Protein AF-A0A538L2W2-F1 (afdb_monomer_lite)

pLDDT: mean 90.79, std 13.92, range [37.03, 98.81]

Foldseek 3Di:
DDPPPPDPLQLPEDPLLVQLVVQAQDQVLADPVLVVLVVVLVVLLVVCVVVVVVVLQVQLVVQLVVVVVVLVVQQVCQVPHSYHGQKAFHDRANHHHGRQDGSNNSSVSSNVSSVLVVPDDPPQQDDDVNHRRVVVSVVVVVVVVVVVLVVCVVVPRMDGDDPVPDDDD

Structure (mmCIF, N/CA/C/O backbone):
data_AF-A0A538L2W2-F1
#
_entry.id   AF-A0A538L2W2-F1
#
loop_
_atom_site.group_PDB
_atom_site.id
_atom_site.type_symbol
_atom_site.label_atom_id
_atom_site.label_alt_id
_atom_site.label_comp_id
_atom_site.label_asym_id
_atom_site.label_entity_id
_atom_site.label_seq_id
_atom_site.pdbx_PDB_ins_code
_atom_site.Cartn_x
_atom_site.Cartn_y
_atom_site.Cartn_z
_atom_site.occupancy
_atom_site.B_iso_or_equiv
_atom_site.auth_seq_id
_atom_site.auth_comp_id
_atom_site.auth_asym_id
_atom_site.auth_atom_id
_atom_site.pdbx_PDB_model_num
ATOM 1 N N . MET A 1 1 ? 38.000 -31.233 -31.366 1.00 38.31 1 MET A N 1
ATOM 2 C CA . MET A 1 1 ? 37.860 -30.589 -30.044 1.00 38.31 1 MET A CA 1
ATOM 3 C C . MET A 1 1 ? 36.699 -29.610 -30.147 1.00 38.31 1 MET A C 1
ATOM 5 O O . MET A 1 1 ? 36.887 -28.488 -30.589 1.00 38.31 1 MET A O 1
ATOM 9 N N . VAL A 1 2 ? 35.476 -30.091 -29.905 1.00 37.03 2 VAL A N 1
ATOM 10 C CA . VAL A 1 2 ? 34.263 -29.262 -29.950 1.00 37.03 2 VAL A CA 1
ATOM 11 C C . VAL A 1 2 ? 34.1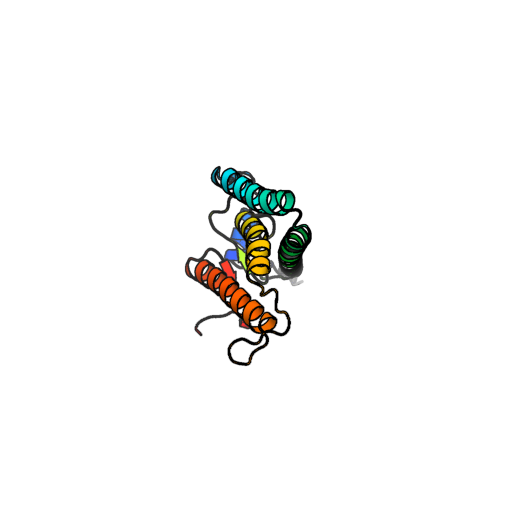37 -28.612 -28.582 1.00 37.03 2 VAL A C 1
ATOM 13 O O . VAL A 1 2 ? 33.919 -29.301 -27.589 1.00 37.03 2 VAL A O 1
ATOM 16 N N . VAL A 1 3 ? 34.353 -27.301 -28.521 1.00 40.34 3 VAL A N 1
ATOM 17 C CA . VAL A 1 3 ? 34.060 -26.517 -27.324 1.00 40.34 3 VAL A CA 1
ATOM 18 C C . VAL A 1 3 ? 32.540 -26.428 -27.230 1.00 40.34 3 VAL A C 1
ATOM 20 O O . VAL A 1 3 ? 31.904 -25.705 -27.992 1.00 40.34 3 VAL A O 1
ATOM 23 N N . LEU A 1 4 ? 31.959 -27.222 -26.331 1.00 43.56 4 LEU A N 1
ATOM 24 C CA . LEU A 1 4 ? 30.583 -27.058 -25.879 1.00 43.56 4 LEU A CA 1
ATOM 25 C C . LEU A 1 4 ? 30.509 -25.724 -25.132 1.00 43.56 4 LEU A C 1
ATOM 27 O O . LEU A 1 4 ? 30.856 -25.638 -23.956 1.00 43.56 4 LEU A O 1
ATOM 31 N N . GLY A 1 5 ? 30.111 -24.667 -25.836 1.00 39.03 5 GLY A N 1
ATOM 32 C CA . GLY A 1 5 ? 29.703 -23.425 -25.203 1.00 39.03 5 GLY A CA 1
ATOM 33 C C . GLY A 1 5 ? 28.408 -23.683 -24.448 1.00 39.03 5 GLY A C 1
ATOM 34 O O . GLY A 1 5 ? 27.346 -23.766 -25.058 1.00 39.03 5 GLY A O 1
ATOM 35 N N . ALA A 1 6 ? 28.491 -23.836 -23.129 1.00 44.19 6 ALA A N 1
ATOM 36 C CA . ALA A 1 6 ? 27.333 -23.624 -22.280 1.00 44.19 6 ALA A CA 1
ATOM 37 C C . ALA A 1 6 ? 26.919 -22.159 -22.469 1.00 44.19 6 ALA A C 1
ATOM 39 O O . ALA A 1 6 ? 27.599 -21.253 -21.986 1.00 44.19 6 ALA A O 1
ATOM 40 N N . SER A 1 7 ? 25.851 -21.914 -23.233 1.00 43.56 7 SER A N 1
ATOM 41 C CA . SER A 1 7 ? 25.174 -20.622 -23.197 1.00 43.56 7 SER A CA 1
ATOM 42 C C . SER A 1 7 ? 24.818 -20.348 -21.737 1.00 43.56 7 SER A C 1
ATOM 44 O O . SER A 1 7 ? 24.165 -21.199 -21.125 1.00 43.56 7 SER A O 1
ATOM 46 N N . PRO A 1 8 ? 25.235 -19.216 -21.147 1.00 46.56 8 PRO A N 1
ATOM 47 C CA . PRO A 1 8 ? 24.689 -18.836 -19.860 1.00 46.56 8 PRO A CA 1
ATOM 48 C C . PRO A 1 8 ? 23.175 -18.726 -20.052 1.00 46.56 8 PRO A C 1
ATOM 50 O O . PRO A 1 8 ? 22.716 -18.107 -21.015 1.00 46.56 8 PRO A O 1
ATOM 53 N N . LEU A 1 9 ? 22.407 -19.388 -19.187 1.00 47.41 9 LEU A N 1
ATOM 54 C CA . LEU A 1 9 ? 20.979 -19.135 -19.032 1.00 47.41 9 LEU A CA 1
ATOM 55 C C . LEU A 1 9 ? 20.840 -17.645 -18.707 1.00 47.41 9 LEU A C 1
ATOM 57 O O . LEU A 1 9 ? 20.99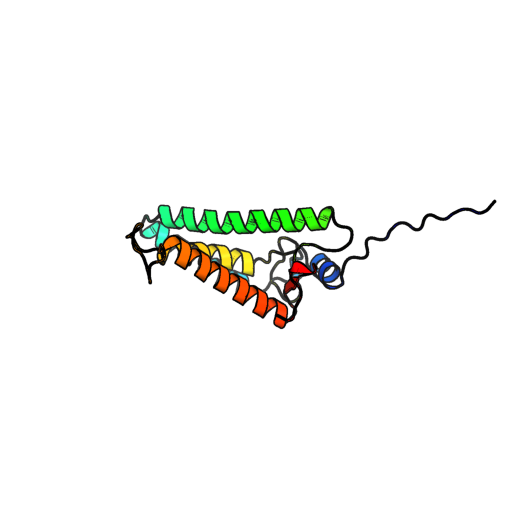8 -17.231 -17.564 1.00 47.41 9 LEU A O 1
ATOM 61 N N . VAL A 1 10 ? 20.643 -16.814 -19.729 1.00 53.47 10 VAL A N 1
ATOM 62 C CA . VAL A 1 10 ? 20.252 -15.424 -19.532 1.00 53.47 10 VAL A CA 1
ATOM 63 C C . VAL A 1 10 ? 18.843 -15.509 -18.969 1.00 53.47 10 VAL A C 1
ATOM 65 O O . VAL A 1 10 ? 17.916 -15.856 -19.707 1.00 53.47 10 VAL A O 1
ATOM 68 N N . ALA A 1 11 ? 18.696 -15.272 -17.663 1.00 56.72 11 ALA A N 1
ATOM 69 C CA . ALA A 1 11 ? 17.399 -15.100 -17.023 1.00 56.72 11 ALA A CA 1
ATOM 70 C C . ALA A 1 11 ? 16.580 -14.142 -17.895 1.00 56.72 11 ALA A C 1
ATOM 72 O O . ALA A 1 11 ? 16.917 -12.968 -18.057 1.00 56.72 11 ALA A O 1
ATOM 73 N N . THR A 1 12 ? 15.572 -14.678 -18.582 1.00 79.81 12 THR A N 1
ATOM 74 C CA . THR A 1 12 ? 14.788 -13.893 -19.532 1.00 79.81 12 THR A CA 1
ATOM 75 C C . THR A 1 12 ? 13.607 -13.352 -18.759 1.00 79.81 12 THR A C 1
ATOM 77 O O . THR A 1 12 ? 12.512 -13.914 -18.783 1.00 79.81 12 THR A O 1
ATOM 80 N N . PHE A 1 13 ? 13.859 -12.273 -18.020 1.00 85.94 13 PHE A N 1
ATOM 81 C CA . PHE A 1 13 ? 12.807 -11.580 -17.299 1.00 85.94 13 PHE A CA 1
ATOM 82 C C . PHE A 1 13 ? 11.681 -11.172 -18.244 1.00 85.94 13 PHE A C 1
ATOM 84 O O . PHE A 1 13 ? 11.926 -10.777 -19.390 1.00 85.94 13 PHE A O 1
ATOM 91 N N . THR A 1 14 ? 10.440 -11.242 -17.760 1.00 90.06 14 THR A N 1
ATOM 92 C CA . THR A 1 14 ? 9.295 -10.750 -18.534 1.00 90.06 14 THR A CA 1
ATOM 93 C C . THR A 1 14 ? 9.456 -9.265 -18.859 1.00 90.06 14 THR A C 1
ATOM 95 O O . THR A 1 14 ? 10.163 -8.537 -18.161 1.00 90.06 14 THR A O 1
ATOM 98 N N . ARG A 1 15 ? 8.768 -8.781 -19.900 1.00 91.56 15 ARG A N 1
ATOM 99 C CA . ARG A 1 15 ? 8.818 -7.354 -20.264 1.00 91.56 15 ARG A CA 1
ATOM 100 C C . ARG A 1 15 ? 8.403 -6.444 -19.106 1.00 91.56 15 ARG A C 1
ATOM 102 O O . ARG A 1 15 ? 9.071 -5.447 -18.873 1.00 91.56 15 ARG A O 1
ATOM 109 N N . ALA A 1 16 ? 7.360 -6.824 -18.368 1.00 93.56 16 ALA A N 1
ATOM 110 C CA . ALA A 1 16 ? 6.898 -6.078 -17.201 1.00 93.56 16 ALA A CA 1
ATOM 111 C C . ALA A 1 16 ? 7.964 -6.034 -16.098 1.00 93.56 16 ALA A C 1
ATOM 113 O O . ALA A 1 16 ? 8.233 -4.973 -15.548 1.00 93.56 16 ALA A O 1
ATOM 114 N N . THR A 1 17 ? 8.633 -7.160 -15.828 1.00 94.75 17 THR A N 1
ATOM 115 C CA . THR A 1 17 ? 9.747 -7.213 -14.870 1.00 94.75 17 THR A CA 1
ATOM 116 C C . THR A 1 17 ? 10.891 -6.284 -15.286 1.00 94.75 17 THR A C 1
ATOM 118 O O . THR A 1 17 ? 11.391 -5.527 -14.463 1.00 94.75 17 THR A O 1
ATOM 121 N N . GLN A 1 18 ? 11.285 -6.306 -16.565 1.00 94.69 18 GLN A N 1
ATOM 122 C CA . GLN A 1 18 ? 12.355 -5.443 -17.083 1.00 94.69 18 GLN A CA 1
ATOM 123 C C . GLN A 1 18 ? 11.989 -3.956 -17.005 1.00 94.69 18 GLN A C 1
ATOM 125 O O . GLN A 1 18 ? 12.849 -3.116 -16.757 1.00 94.69 18 GLN A O 1
ATOM 130 N N . GLU A 1 19 ? 10.726 -3.613 -17.252 1.00 95.19 19 GLU A N 1
ATOM 131 C CA . GLU A 1 19 ? 10.240 -2.241 -17.125 1.00 95.19 19 GLU A CA 1
ATOM 132 C C . GLU A 1 19 ? 10.240 -1.785 -15.663 1.00 95.19 19 GLU A C 1
ATOM 134 O O . GLU A 1 19 ? 10.810 -0.737 -15.362 1.00 95.19 19 GLU A O 1
ATOM 139 N N . ALA A 1 20 ? 9.694 -2.604 -14.759 1.00 96.31 20 ALA A N 1
ATOM 140 C CA . ALA A 1 20 ? 9.692 -2.349 -13.322 1.00 96.31 20 ALA A CA 1
ATOM 141 C C . ALA A 1 20 ? 11.122 -2.162 -12.779 1.00 96.31 20 ALA A C 1
ATOM 143 O O . ALA A 1 20 ? 11.382 -1.236 -12.015 1.00 96.31 20 ALA A O 1
ATOM 144 N N . GLU A 1 21 ? 12.084 -2.972 -13.230 1.00 95.31 21 GLU A N 1
ATOM 145 C CA . GLU A 1 21 ? 13.496 -2.846 -12.847 1.00 95.31 21 GLU A CA 1
ATOM 146 C C . GLU A 1 21 ? 14.108 -1.499 -13.267 1.00 95.31 21 GLU A C 1
ATOM 148 O O . GLU A 1 21 ? 14.851 -0.894 -12.495 1.00 95.31 21 GLU A O 1
ATOM 153 N N . ARG A 1 22 ? 13.765 -0.976 -14.454 1.00 95.50 22 ARG A N 1
ATOM 154 C CA . ARG A 1 22 ? 14.278 0.325 -14.936 1.00 95.50 22 ARG A CA 1
ATOM 155 C C . ARG A 1 22 ? 13.795 1.508 -14.103 1.00 95.50 22 ARG A C 1
ATOM 157 O O . ARG A 1 22 ? 14.489 2.522 -14.026 1.00 95.50 22 ARG A O 1
ATOM 164 N N . ILE A 1 23 ? 12.599 1.401 -13.533 1.00 96.50 23 ILE A N 1
ATOM 165 C CA . ILE A 1 23 ? 11.990 2.453 -12.714 1.00 96.50 23 ILE A CA 1
ATOM 166 C C . ILE A 1 23 ? 12.224 2.252 -11.213 1.00 96.50 23 ILE A C 1
ATOM 168 O O . ILE A 1 23 ? 11.979 3.161 -10.415 1.00 96.50 23 ILE A O 1
ATOM 172 N N . LEU A 1 24 ? 12.728 1.080 -10.817 1.00 97.25 24 LEU A N 1
ATOM 173 C CA . LEU A 1 24 ? 12.948 0.714 -9.428 1.00 97.25 24 LEU A CA 1
ATOM 174 C C . LEU A 1 24 ? 13.877 1.716 -8.745 1.00 97.25 24 LEU A C 1
ATOM 176 O O . LEU A 1 24 ? 15.027 1.912 -9.136 1.00 97.25 24 LEU A O 1
ATOM 180 N N . ARG A 1 25 ? 13.367 2.340 -7.682 1.00 97.12 25 ARG A N 1
ATOM 181 C CA . ARG A 1 25 ? 14.080 3.314 -6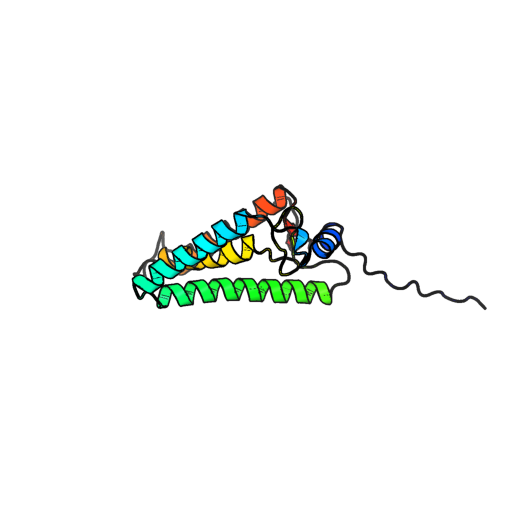.849 1.00 97.12 25 ARG A CA 1
ATOM 182 C C . ARG A 1 25 ? 14.648 4.502 -7.633 1.00 97.12 25 ARG A C 1
ATOM 184 O O . ARG A 1 25 ? 15.594 5.147 -7.178 1.00 97.12 25 ARG A O 1
ATOM 191 N N . ASN A 1 26 ? 14.047 4.833 -8.776 1.00 96.75 26 ASN A N 1
ATOM 192 C CA . ASN A 1 26 ? 14.436 5.971 -9.594 1.00 96.75 26 ASN A CA 1
ATOM 193 C C . ASN A 1 26 ? 13.762 7.265 -9.101 1.00 96.75 26 ASN A C 1
ATOM 195 O O . ASN A 1 26 ? 12.583 7.506 -9.348 1.00 96.75 26 ASN A O 1
ATOM 199 N N . GLY A 1 27 ? 14.529 8.137 -8.440 1.00 95.50 27 GLY A N 1
ATOM 200 C CA . GLY A 1 27 ? 14.032 9.432 -7.953 1.00 95.50 27 GLY A CA 1
ATOM 201 C C . GLY A 1 27 ? 13.649 10.433 -9.054 1.00 95.50 27 GLY A C 1
ATOM 202 O O . GLY A 1 27 ? 12.965 11.411 -8.770 1.00 95.50 27 GLY A O 1
ATOM 203 N N . GLY A 1 28 ? 14.050 10.197 -10.308 1.00 96.81 28 GLY A N 1
ATOM 204 C CA . GLY A 1 28 ? 13.691 11.044 -11.449 1.00 96.81 28 GLY A CA 1
ATOM 205 C C . GLY A 1 28 ? 12.218 10.956 -11.861 1.00 96.81 28 GLY A C 1
ATOM 206 O O . GLY A 1 28 ? 11.773 11.774 -12.658 1.00 96.81 28 GLY A O 1
ATOM 207 N N . MET A 1 29 ? 11.463 9.995 -11.320 1.00 96.06 29 MET A N 1
ATOM 208 C CA . MET A 1 29 ? 10.031 9.828 -11.597 1.00 96.06 29 MET A CA 1
ATOM 209 C C . MET A 1 29 ? 9.119 10.628 -10.666 1.00 96.06 29 MET A C 1
ATOM 211 O O . MET A 1 29 ? 7.900 10.599 -10.817 1.00 96.06 29 MET A O 1
ATOM 215 N N . PHE A 1 30 ? 9.700 11.340 -9.701 1.00 97.38 30 PHE A N 1
ATOM 216 C CA . PHE A 1 30 ? 8.960 12.043 -8.666 1.00 97.38 30 PHE A CA 1
ATOM 217 C C . PHE A 1 30 ? 7.888 12.984 -9.230 1.00 97.38 30 PHE A C 1
ATOM 219 O O . PHE A 1 30 ? 8.166 13.853 -10.061 1.00 97.38 30 PHE A O 1
ATOM 226 N N . GLN A 1 31 ? 6.672 12.866 -8.696 1.00 96.88 31 GLN A N 1
ATOM 227 C CA . GLN A 1 31 ? 5.567 13.770 -8.984 1.00 96.88 31 GLN A CA 1
ATOM 228 C C . GLN A 1 31 ? 5.201 14.573 -7.733 1.00 96.88 31 GLN A C 1
ATOM 230 O O . GLN A 1 31 ? 5.075 14.042 -6.634 1.00 96.88 31 GLN A O 1
ATOM 235 N N . TRP A 1 32 ? 4.959 15.877 -7.887 1.00 97.25 32 TRP A N 1
ATOM 236 C CA . TRP A 1 32 ? 4.633 16.756 -6.754 1.00 97.25 32 TRP A CA 1
ATOM 237 C C . TRP A 1 32 ? 3.346 16.370 -6.006 1.00 97.25 32 TRP A C 1
ATOM 239 O O . TRP A 1 32 ? 3.200 16.689 -4.825 1.00 97.25 32 TRP A O 1
ATOM 249 N N . SER A 1 33 ? 2.436 15.639 -6.655 1.00 96.44 33 SER A N 1
ATOM 250 C CA . SER A 1 33 ? 1.232 15.075 -6.034 1.00 96.44 33 SER A CA 1
ATOM 251 C C . SER A 1 33 ? 1.550 14.145 -4.854 1.00 96.44 33 SER A C 1
ATOM 253 O O . SER A 1 33 ? 0.754 14.090 -3.914 1.00 96.44 33 SER A O 1
ATOM 255 N N . THR A 1 34 ? 2.722 13.490 -4.819 1.00 97.62 34 THR A N 1
ATOM 256 C CA . THR A 1 34 ? 3.154 12.653 -3.683 1.00 97.62 34 THR A CA 1
ATOM 257 C C . THR A 1 34 ? 3.151 13.423 -2.369 1.00 97.62 34 THR A C 1
ATOM 259 O O . THR A 1 34 ? 2.783 12.872 -1.335 1.00 97.62 34 THR A O 1
ATOM 262 N N . VAL A 1 35 ? 3.527 14.705 -2.390 1.00 98.19 35 VAL A N 1
ATOM 263 C CA . VAL A 1 35 ? 3.566 15.542 -1.182 1.00 98.19 35 VAL A CA 1
ATOM 264 C C . VAL A 1 35 ? 2.158 15.749 -0.626 1.00 98.19 35 VAL A C 1
ATOM 266 O O . VAL A 1 35 ? 1.957 15.670 0.585 1.00 98.19 35 VAL A O 1
ATOM 269 N N . ALA A 1 36 ? 1.169 15.953 -1.500 1.00 98.19 36 ALA A N 1
ATOM 270 C CA . ALA A 1 36 ? -0.227 16.072 -1.091 1.00 98.19 36 ALA A CA 1
ATOM 271 C C . ALA A 1 36 ? -0.764 14.750 -0.515 1.00 98.19 36 ALA A C 1
ATOM 273 O O . ALA A 1 36 ? -1.436 14.760 0.517 1.00 98.19 36 ALA A O 1
ATOM 274 N N . LEU A 1 37 ? -0.420 13.610 -1.127 1.00 98.00 37 LEU A N 1
ATOM 275 C CA . LEU A 1 37 ? -0.785 12.288 -0.606 1.00 98.00 37 LEU A CA 1
ATOM 276 C C . LEU A 1 37 ? -0.128 12.002 0.752 1.00 98.00 37 LEU A C 1
ATOM 278 O O . LEU A 1 37 ? -0.785 11.493 1.657 1.00 98.00 37 LEU A O 1
ATOM 282 N N . LEU A 1 38 ? 1.134 12.393 0.939 1.00 98.56 38 LEU A N 1
ATOM 283 C CA . LEU A 1 38 ? 1.823 12.271 2.223 1.00 98.56 38 LEU A CA 1
ATOM 284 C C . LEU A 1 38 ? 1.165 13.142 3.303 1.00 98.56 38 LEU A C 1
ATOM 286 O O . LEU A 1 38 ? 0.940 12.679 4.421 1.00 98.56 38 LEU A O 1
ATOM 290 N N . ALA A 1 39 ? 0.806 14.385 2.972 1.00 98.75 39 ALA A N 1
ATOM 291 C CA . ALA A 1 39 ? 0.071 15.257 3.885 1.00 98.75 39 ALA A CA 1
ATOM 292 C C . ALA A 1 39 ? -1.290 14.654 4.274 1.00 98.75 39 ALA A C 1
ATOM 294 O O . ALA A 1 39 ? -1.696 14.747 5.433 1.00 98.75 39 ALA A O 1
ATOM 295 N N . PHE A 1 40 ? -1.971 13.986 3.338 1.00 98.69 40 PHE A N 1
ATOM 296 C CA . PHE A 1 40 ? -3.210 13.265 3.618 1.00 98.69 40 PHE A CA 1
ATOM 297 C C . PHE A 1 40 ? -2.999 12.090 4.584 1.00 98.69 40 PHE A C 1
ATOM 299 O O . PHE A 1 40 ? -3.746 11.970 5.556 1.00 98.69 40 PHE A O 1
ATOM 306 N N . VAL A 1 41 ? -1.951 11.280 4.393 1.00 98.81 41 VAL A N 1
ATOM 307 C CA . VAL A 1 41 ? -1.570 10.224 5.349 1.00 98.81 41 VAL A CA 1
ATOM 308 C C . VAL A 1 41 ? -1.336 10.819 6.740 1.00 98.81 41 VAL A C 1
ATOM 310 O O . VAL A 1 41 ? -1.903 10.336 7.721 1.00 98.81 41 VAL A O 1
ATOM 313 N N . PHE A 1 42 ? -0.558 11.902 6.844 1.00 98.75 42 PHE A N 1
ATOM 314 C CA . PHE A 1 42 ? -0.325 12.567 8.127 1.00 98.75 42 PHE A CA 1
ATOM 315 C C . PHE A 1 42 ? -1.611 13.068 8.766 1.00 98.75 42 PHE A C 1
ATOM 317 O O . PHE A 1 42 ? -1.797 12.866 9.961 1.00 98.75 42 PHE A O 1
ATOM 324 N N . TYR A 1 43 ? -2.512 13.670 7.992 1.00 98.81 43 TYR A N 1
ATOM 325 C CA . TYR A 1 43 ? -3.799 14.124 8.502 1.00 98.81 43 TYR A CA 1
ATOM 326 C C . TYR A 1 43 ? -4.627 12.967 9.081 1.00 98.81 43 TYR A C 1
ATOM 328 O O . TYR A 1 43 ? -5.099 13.068 10.214 1.00 98.81 43 TYR A O 1
ATOM 336 N N . VAL A 1 44 ? -4.744 11.846 8.354 1.00 98.81 44 VAL A N 1
ATOM 337 C CA . VAL A 1 44 ? -5.479 10.652 8.812 1.00 98.81 44 VAL A CA 1
ATOM 338 C C . VAL A 1 44 ? -4.954 10.168 10.165 1.00 98.81 44 VAL A C 1
ATOM 340 O O . VAL A 1 44 ? -5.737 9.944 11.086 1.00 98.81 44 VAL A O 1
ATOM 343 N N . TYR A 1 45 ? -3.634 10.058 10.320 1.00 98.75 45 TYR A N 1
ATOM 344 C CA . TYR A 1 45 ? -3.034 9.591 11.571 1.00 98.75 45 TYR A CA 1
ATOM 345 C C . TYR A 1 45 ? -3.052 10.647 12.682 1.00 98.75 45 TYR A C 1
ATOM 347 O O . TYR A 1 45 ? -3.262 10.299 13.844 1.00 98.75 45 TYR A O 1
ATOM 355 N N . ALA A 1 46 ? -2.892 11.930 12.352 1.00 98.81 46 ALA A N 1
ATOM 356 C CA . ALA A 1 46 ? -2.972 13.023 13.317 1.00 98.81 46 ALA A CA 1
ATOM 357 C C . ALA A 1 46 ? -4.350 13.075 13.993 1.00 98.81 46 ALA A C 1
ATOM 359 O O . ALA A 1 46 ? -4.414 13.210 15.213 1.00 98.81 46 ALA A O 1
ATOM 360 N N . VAL A 1 47 ? -5.434 12.877 13.233 1.00 98.69 47 VAL A N 1
ATOM 361 C CA . VAL A 1 47 ? -6.806 12.827 13.772 1.00 98.69 47 VAL A CA 1
ATOM 362 C C . VAL A 1 47 ? -6.986 11.674 14.766 1.00 98.69 47 VAL A C 1
ATOM 364 O O . VAL A 1 47 ? -7.626 11.842 15.806 1.00 98.69 47 VAL A O 1
ATOM 367 N N . GLU A 1 48 ? -6.420 10.495 14.495 1.00 98.56 48 GLU A N 1
ATOM 368 C CA . GLU A 1 48 ? -6.520 9.365 15.429 1.00 98.56 48 GLU A CA 1
ATOM 369 C C . GLU A 1 48 ? -5.662 9.574 16.685 1.00 98.56 48 GLU A C 1
ATOM 371 O O . GLU A 1 48 ? -6.096 9.233 17.789 1.00 98.56 48 GLU A O 1
ATOM 376 N N . ILE A 1 49 ? -4.484 10.191 16.545 1.00 98.62 49 ILE A N 1
ATOM 377 C CA . ILE A 1 49 ? -3.612 10.556 17.671 1.00 98.62 49 ILE A CA 1
ATOM 378 C C . ILE A 1 49 ? -4.281 11.612 18.559 1.00 98.62 49 ILE A C 1
ATOM 380 O O . ILE A 1 49 ? -4.311 11.446 19.779 1.00 98.62 49 ILE A O 1
ATOM 384 N N . GLU A 1 50 ? -4.868 12.659 17.972 1.00 98.62 50 GLU A N 1
ATOM 385 C CA . GLU A 1 50 ? -5.617 13.703 18.686 1.00 98.62 50 GLU A CA 1
ATOM 386 C C . GLU A 1 50 ? -6.744 13.090 19.531 1.00 98.62 50 GLU A C 1
ATOM 388 O O . GLU A 1 50 ? -6.911 13.411 20.710 1.00 98.62 50 GLU A O 1
ATOM 393 N N . ARG A 1 51 ? -7.465 12.119 18.958 1.00 98.25 51 ARG A N 1
ATOM 394 C CA . ARG A 1 51 ? -8.540 11.369 19.628 1.00 98.25 51 ARG A CA 1
ATOM 395 C C . ARG A 1 51 ? -8.036 10.299 20.599 1.00 98.25 51 ARG A C 1
ATOM 397 O O . ARG A 1 51 ? -8.850 9.577 21.175 1.00 98.25 51 ARG A O 1
ATOM 404 N N . ARG A 1 52 ? -6.716 10.172 20.774 1.00 98.38 52 ARG A N 1
ATOM 405 C CA . ARG A 1 52 ? -6.043 9.150 21.594 1.00 98.38 52 ARG A CA 1
ATOM 406 C C . ARG A 1 52 ? -6.424 7.715 21.206 1.00 98.38 52 ARG A C 1
ATOM 408 O O . ARG A 1 52 ? -6.378 6.808 22.037 1.00 98.38 52 ARG A O 1
ATOM 415 N N . ARG A 1 53 ? -6.785 7.492 19.939 1.00 98.12 53 ARG A N 1
ATOM 416 C CA . ARG A 1 53 ? -7.130 6.180 19.371 1.00 98.12 53 ARG A CA 1
ATOM 417 C C . ARG A 1 53 ? -5.882 5.456 18.878 1.00 98.12 53 ARG A C 1
ATOM 419 O O . ARG A 1 53 ? -5.744 5.118 17.704 1.00 98.12 53 ARG A O 1
ATOM 426 N N . PHE A 1 54 ? -4.953 5.209 19.800 1.00 98.19 54 PHE A N 1
ATOM 427 C CA . PHE A 1 54 ? -3.715 4.485 19.499 1.00 98.19 54 PHE A CA 1
ATOM 428 C C . PHE A 1 54 ? -3.972 3.038 19.071 1.00 98.19 54 PHE A C 1
ATOM 430 O O . PHE A 1 54 ? -3.180 2.474 18.324 1.00 98.19 54 PHE A O 1
ATOM 437 N N . ASP A 1 55 ? -5.107 2.462 19.476 1.00 97.31 55 ASP A N 1
ATOM 438 C CA . ASP A 1 55 ? -5.588 1.178 18.973 1.00 97.31 55 ASP A CA 1
ATOM 439 C C . ASP A 1 55 ? -5.758 1.193 17.446 1.00 97.31 55 ASP A C 1
ATOM 441 O O . ASP A 1 55 ? -5.322 0.264 16.769 1.00 97.31 55 ASP A O 1
ATOM 445 N N . ILE A 1 56 ? -6.321 2.273 16.895 1.00 98.00 56 ILE A N 1
ATOM 446 C CA . ILE A 1 56 ? -6.526 2.440 15.451 1.00 98.00 56 ILE A CA 1
ATOM 447 C C . ILE A 1 56 ? -5.203 2.750 14.749 1.00 98.00 56 ILE A C 1
ATOM 449 O O . ILE A 1 56 ? -4.928 2.170 13.701 1.00 98.00 56 ILE A O 1
ATOM 453 N N . VAL A 1 57 ? -4.359 3.605 15.339 1.00 98.56 57 VAL A N 1
ATOM 454 C CA . VAL A 1 57 ? -3.020 3.916 14.803 1.00 98.56 57 VAL A CA 1
ATOM 455 C C . VAL A 1 57 ? -2.197 2.640 14.634 1.00 98.56 57 VAL A C 1
ATOM 457 O O . VAL A 1 57 ? -1.684 2.373 13.548 1.00 98.56 57 VAL A O 1
ATOM 460 N N . LEU A 1 58 ? -2.104 1.826 15.689 1.00 98.50 58 LEU A N 1
ATOM 461 C CA . LEU A 1 58 ? -1.340 0.580 15.664 1.00 98.50 58 LEU A CA 1
ATOM 462 C C . LEU A 1 58 ? -1.947 -0.439 14.701 1.00 98.50 58 LEU A C 1
ATOM 464 O O . LEU A 1 58 ? -1.202 -1.115 13.999 1.00 98.50 58 LEU A O 1
ATOM 468 N N . ALA A 1 59 ? -3.276 -0.533 14.621 1.00 97.00 59 ALA A N 1
ATOM 469 C CA . ALA A 1 59 ? -3.928 -1.436 13.681 1.00 97.00 59 ALA A CA 1
ATOM 470 C C . ALA A 1 59 ? -3.704 -1.016 12.214 1.00 97.00 59 ALA A C 1
ATOM 472 O O . ALA A 1 59 ? -3.442 -1.874 11.373 1.00 97.00 59 ALA A O 1
ATOM 473 N N . GLY A 1 60 ? -3.729 0.287 11.912 1.00 97.88 60 GLY A N 1
ATOM 474 C CA . GLY A 1 60 ? -3.397 0.809 10.585 1.00 97.88 60 GLY A CA 1
ATOM 475 C C . GLY A 1 60 ? -1.943 0.530 10.198 1.00 97.88 60 GLY A C 1
ATOM 476 O O . GLY A 1 60 ? -1.681 0.022 9.112 1.00 97.88 60 GLY A O 1
ATOM 477 N N . LEU A 1 61 ? -0.998 0.780 11.114 1.00 98.50 61 LEU A N 1
ATOM 478 C CA . LEU A 1 61 ? 0.417 0.448 10.900 1.00 98.50 61 LEU A CA 1
ATOM 479 C C . LEU A 1 61 ? 0.643 -1.058 10.740 1.00 98.50 61 LEU A C 1
ATOM 481 O O . LEU A 1 61 ? 1.430 -1.461 9.893 1.00 98.50 61 LEU A O 1
ATOM 485 N N . ALA A 1 62 ? -0.050 -1.894 11.515 1.00 97.88 62 ALA A N 1
ATOM 486 C CA . ALA A 1 62 ? 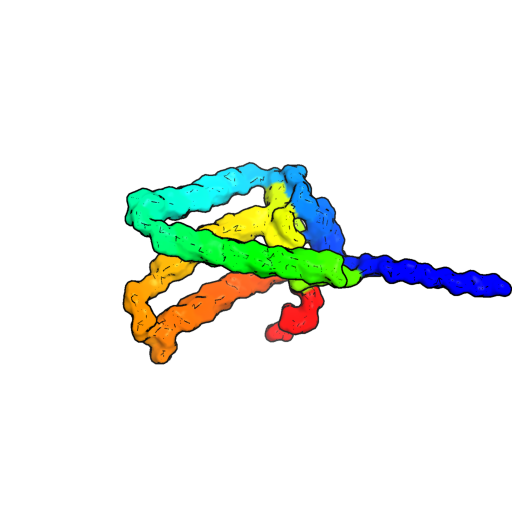0.042 -3.345 11.385 1.00 97.88 62 ALA A CA 1
ATOM 487 C C . ALA A 1 62 ? -0.446 -3.826 10.010 1.00 97.88 62 ALA A C 1
ATOM 489 O O . ALA A 1 62 ? 0.188 -4.688 9.407 1.00 97.88 62 ALA A O 1
ATOM 490 N N . PHE A 1 63 ? -1.533 -3.247 9.492 1.00 95.75 63 PHE A N 1
ATOM 491 C CA . PHE A 1 63 ? -2.030 -3.559 8.152 1.00 95.75 63 PHE A CA 1
ATOM 492 C C . PHE A 1 63 ? -1.031 -3.144 7.062 1.00 95.75 63 PHE A C 1
ATOM 494 O O . PHE A 1 63 ? -0.735 -3.932 6.170 1.00 95.75 63 PHE A O 1
ATOM 501 N N . TRP A 1 64 ? -0.440 -1.954 7.181 1.00 97.75 64 TRP A N 1
ATOM 502 C CA . TRP A 1 64 ? 0.621 -1.498 6.280 1.00 97.75 64 TRP A CA 1
ATOM 503 C C . TRP A 1 64 ? 1.884 -2.372 6.347 1.00 97.75 64 TRP A C 1
ATOM 505 O O . TRP A 1 64 ? 2.454 -2.717 5.318 1.00 97.75 64 TRP A O 1
ATOM 515 N N . LEU A 1 65 ? 2.308 -2.802 7.538 1.00 98.12 65 LEU A N 1
ATOM 516 C CA . LEU A 1 65 ? 3.451 -3.711 7.686 1.00 98.12 65 LEU A CA 1
ATOM 517 C C . LEU A 1 65 ? 3.186 -5.095 7.076 1.00 98.12 65 LEU A C 1
ATOM 519 O O . LEU A 1 65 ? 4.122 -5.734 6.599 1.00 98.12 65 LEU A O 1
ATOM 523 N N . MET A 1 66 ? 1.932 -5.555 7.074 1.00 95.88 66 MET A N 1
ATOM 524 C CA . MET A 1 66 ? 1.553 -6.796 6.397 1.00 95.88 66 MET A CA 1
ATOM 525 C C . MET A 1 66 ? 1.721 -6.684 4.875 1.00 95.88 66 MET A C 1
ATOM 527 O O . MET A 1 66 ? 2.195 -7.627 4.245 1.00 95.88 66 MET A O 1
ATOM 531 N N . ASP A 1 67 ? 1.388 -5.530 4.294 1.00 95.44 67 ASP A N 1
ATOM 532 C CA . ASP A 1 67 ? 1.644 -5.247 2.878 1.00 95.44 67 ASP A CA 1
ATOM 533 C C . ASP A 1 67 ? 3.150 -5.257 2.572 1.00 95.44 67 ASP A C 1
ATOM 535 O O . ASP A 1 67 ? 3.616 -6.003 1.713 1.00 95.44 67 ASP A O 1
ATOM 539 N N . TRP A 1 68 ? 3.952 -4.565 3.386 1.00 97.50 68 TRP A N 1
ATOM 540 C CA . TRP A 1 68 ? 5.414 -4.616 3.271 1.00 97.50 68 TRP A CA 1
ATOM 541 C C . TRP A 1 68 ? 5.979 -6.031 3.358 1.00 97.50 68 TRP A C 1
ATOM 543 O O . TRP A 1 68 ? 6.911 -6.362 2.628 1.00 97.50 68 TRP A O 1
ATOM 553 N N . PHE A 1 69 ? 5.437 -6.875 4.236 1.00 97.75 69 PHE A N 1
ATOM 554 C CA . PHE A 1 69 ? 5.850 -8.271 4.318 1.00 97.75 69 PHE A CA 1
ATOM 555 C C . PHE A 1 69 ? 5.598 -9.012 2.996 1.00 97.75 69 PHE A C 1
ATOM 557 O O . PHE A 1 69 ? 6.497 -9.698 2.504 1.00 97.75 69 PHE A O 1
ATOM 564 N N . ASN A 1 70 ? 4.419 -8.833 2.393 1.00 95.38 70 ASN A N 1
ATOM 565 C CA . ASN A 1 70 ? 4.092 -9.426 1.095 1.00 95.38 70 ASN A CA 1
ATOM 566 C C . ASN A 1 70 ? 5.017 -8.911 -0.013 1.00 95.38 70 ASN A C 1
ATOM 568 O O . ASN A 1 70 ? 5.490 -9.696 -0.830 1.00 95.38 70 ASN A O 1
ATOM 572 N N . GLU A 1 71 ? 5.338 -7.621 -0.010 1.00 97.31 71 GLU A N 1
ATOM 573 C CA . GLU A 1 71 ? 6.187 -6.995 -1.028 1.00 97.31 71 GLU A CA 1
ATOM 574 C C . GLU A 1 71 ? 7.668 -7.363 -0.892 1.00 97.31 71 GLU A C 1
ATOM 576 O O . GLU A 1 71 ? 8.385 -7.520 -1.887 1.00 97.31 71 GLU A O 1
ATOM 581 N N . LEU A 1 72 ? 8.136 -7.573 0.340 1.00 97.38 72 LEU A N 1
ATOM 582 C CA . LEU A 1 72 ? 9.454 -8.140 0.608 1.00 97.38 72 LEU A CA 1
ATOM 583 C C . LEU A 1 72 ? 9.527 -9.593 0.134 1.00 97.38 72 LEU A C 1
ATOM 585 O O . LEU A 1 72 ? 10.504 -9.964 -0.514 1.00 97.38 72 LEU A O 1
ATOM 589 N N . ALA A 1 73 ? 8.495 -10.400 0.399 1.00 96.12 73 ALA A N 1
ATOM 590 C CA . ALA A 1 73 ? 8.417 -11.768 -0.106 1.00 96.12 73 ALA A CA 1
ATOM 591 C C . ALA A 1 73 ? 8.365 -11.799 -1.644 1.00 96.12 73 ALA A C 1
ATOM 593 O O . ALA A 1 73 ? 9.107 -12.555 -2.265 1.00 96.12 73 ALA A O 1
ATOM 594 N N . ASN A 1 74 ? 7.564 -10.929 -2.264 1.00 96.31 74 ASN A N 1
ATOM 595 C CA . ASN A 1 74 ? 7.483 -10.758 -3.714 1.00 96.31 74 ASN A CA 1
ATOM 596 C C . ASN A 1 74 ? 8.849 -10.388 -4.323 1.00 96.31 74 ASN A C 1
ATOM 598 O O . ASN A 1 74 ? 9.297 -10.995 -5.296 1.00 96.31 74 ASN A O 1
ATOM 602 N N . SER A 1 75 ? 9.562 -9.450 -3.696 1.00 94.44 75 SER A N 1
ATOM 603 C CA . SER A 1 75 ? 10.908 -9.041 -4.118 1.00 94.44 75 SER A CA 1
ATOM 604 C C . SER A 1 75 ? 11.951 -10.139 -3.917 1.00 94.44 75 SER A C 1
ATOM 606 O O . SER A 1 75 ? 12.846 -10.296 -4.745 1.00 94.44 75 SER A O 1
ATOM 608 N N . ALA A 1 76 ? 11.841 -10.922 -2.841 1.00 94.81 76 ALA A N 1
ATOM 609 C CA . ALA A 1 76 ? 12.700 -12.079 -2.619 1.00 94.81 76 ALA A CA 1
ATOM 610 C C . ALA A 1 76 ? 12.465 -13.150 -3.691 1.00 94.81 76 ALA A C 1
ATOM 612 O O . ALA A 1 76 ? 13.434 -13.673 -4.235 1.00 94.81 76 ALA A O 1
ATOM 613 N N . ILE A 1 77 ? 11.201 -13.419 -4.043 1.00 93.19 77 ILE A N 1
ATOM 614 C CA . ILE A 1 77 ? 10.825 -14.327 -5.136 1.00 93.19 77 ILE A CA 1
ATOM 615 C C . ILE A 1 77 ? 11.401 -13.840 -6.462 1.00 93.19 77 ILE A C 1
ATOM 617 O O . ILE A 1 77 ? 11.978 -14.642 -7.186 1.00 93.19 77 ILE A O 1
ATOM 621 N N . TRP A 1 78 ? 11.318 -12.543 -6.762 1.00 92.56 78 TRP A N 1
ATOM 622 C CA . TRP A 1 78 ? 11.970 -11.981 -7.946 1.00 92.56 78 TRP A CA 1
ATOM 623 C C . TRP A 1 78 ? 13.479 -12.229 -7.951 1.00 92.56 78 TRP A C 1
ATOM 625 O O . TRP A 1 78 ? 14.011 -12.662 -8.965 1.00 92.56 78 TRP A O 1
ATOM 635 N N . HIS A 1 79 ? 14.160 -12.010 -6.824 1.00 89.19 79 HIS A N 1
ATOM 636 C CA . HIS A 1 79 ? 15.613 -12.160 -6.749 1.00 89.19 79 HIS A CA 1
ATOM 637 C C . HIS A 1 79 ? 16.097 -13.606 -6.944 1.00 89.19 79 HIS A C 1
ATOM 639 O O . HIS A 1 79 ? 17.213 -13.818 -7.410 1.00 89.19 79 HIS A O 1
ATOM 645 N N . ILE A 1 80 ? 15.273 -14.593 -6.583 1.00 90.31 80 ILE A N 1
ATOM 646 C CA . ILE A 1 80 ? 15.588 -16.022 -6.750 1.00 90.31 80 ILE A CA 1
ATOM 647 C C . ILE A 1 80 ? 14.968 -16.637 -8.012 1.00 90.31 80 ILE A C 1
ATOM 649 O O . ILE A 1 80 ? 15.288 -17.774 -8.348 1.00 90.31 80 ILE A O 1
ATOM 653 N N . SER A 1 81 ? 14.047 -15.937 -8.677 1.00 84.50 81 SER A N 1
ATOM 654 C CA . SER A 1 81 ? 13.375 -16.407 -9.887 1.00 84.50 81 SER A CA 1
ATOM 655 C C . SER A 1 81 ? 14.149 -15.990 -11.132 1.00 84.50 81 SER A C 1
ATOM 657 O O . SER A 1 81 ? 14.534 -14.836 -11.277 1.00 84.50 81 SER A O 1
ATOM 659 N N . ASP A 1 82 ? 14.254 -16.895 -12.105 1.00 79.75 82 ASP A N 1
ATOM 660 C CA . ASP A 1 82 ? 14.827 -16.592 -13.422 1.00 79.75 82 ASP A CA 1
ATOM 661 C C . ASP A 1 82 ? 13.814 -15.947 -14.396 1.00 79.75 82 ASP A C 1
ATOM 663 O O . ASP A 1 82 ? 14.098 -15.817 -15.590 1.00 79.75 82 ASP A O 1
ATOM 667 N N . THR A 1 83 ? 12.598 -15.599 -13.939 1.00 85.88 83 THR A N 1
ATOM 668 C CA . THR A 1 83 ? 11.486 -15.202 -14.830 1.00 85.88 83 THR A CA 1
ATOM 669 C C . THR A 1 83 ? 10.739 -13.937 -14.390 1.00 85.88 83 THR A C 1
ATOM 671 O O . THR A 1 83 ? 10.664 -12.979 -15.167 1.00 85.88 83 THR A O 1
ATOM 674 N N . ALA A 1 84 ? 10.165 -13.893 -13.182 1.00 91.12 84 ALA A N 1
ATOM 675 C CA . ALA A 1 84 ? 9.380 -12.744 -12.713 1.00 91.12 84 ALA A CA 1
ATOM 676 C C . ALA A 1 84 ? 9.086 -12.778 -11.199 1.00 91.12 84 ALA A C 1
ATOM 678 O O . ALA A 1 84 ? 9.104 -13.853 -10.601 1.00 91.12 84 ALA A O 1
ATOM 679 N N . PRO A 1 85 ? 8.760 -11.622 -10.585 1.00 93.69 85 PRO A N 1
ATOM 680 C CA . PRO A 1 85 ? 8.053 -11.577 -9.301 1.00 93.69 85 PRO A CA 1
ATOM 681 C C . PRO A 1 85 ? 6.664 -12.236 -9.378 1.00 93.69 85 PRO A C 1
ATOM 683 O O . PRO A 1 85 ? 6.144 -12.511 -10.462 1.00 93.69 85 PRO A O 1
ATOM 686 N N . LEU A 1 86 ? 6.013 -12.410 -8.220 1.00 92.75 86 LEU A N 1
ATOM 687 C CA . LEU A 1 86 ? 4.583 -12.746 -8.158 1.00 92.75 86 LEU A CA 1
ATOM 688 C C . LEU A 1 86 ? 3.736 -11.678 -8.860 1.00 92.75 86 LEU A C 1
ATOM 690 O O . LEU A 1 86 ? 2.819 -12.020 -9.612 1.00 92.75 86 LEU A O 1
ATOM 694 N N . TRP A 1 87 ? 4.087 -10.409 -8.650 1.00 94.31 87 TRP A N 1
ATOM 695 C CA . TRP A 1 87 ? 3.550 -9.275 -9.392 1.00 94.31 87 TRP A CA 1
ATOM 696 C C . TRP A 1 87 ? 4.590 -8.173 -9.597 1.00 94.31 87 TRP A C 1
ATOM 698 O O . TRP A 1 87 ? 5.459 -7.951 -8.751 1.00 94.31 87 TRP A O 1
ATOM 708 N N . ALA A 1 88 ? 4.486 -7.472 -10.724 1.00 95.50 88 ALA A N 1
ATOM 709 C CA . ALA A 1 88 ? 5.312 -6.312 -11.052 1.00 95.50 88 ALA A CA 1
ATOM 710 C C . ALA A 1 88 ? 4.430 -5.085 -11.288 1.00 95.50 88 ALA A C 1
ATOM 712 O O . ALA A 1 88 ? 3.356 -5.202 -11.884 1.00 95.50 88 ALA A O 1
ATOM 713 N N . VAL A 1 89 ? 4.908 -3.913 -10.874 1.00 96.50 89 VAL A N 1
ATOM 714 C CA . VAL A 1 89 ? 4.252 -2.633 -11.162 1.00 96.50 89 VAL A CA 1
ATOM 715 C C . VAL A 1 89 ? 5.079 -1.840 -12.168 1.00 96.50 89 VAL A C 1
ATOM 717 O O . VAL A 1 89 ? 6.298 -1.746 -12.045 1.00 96.50 89 VAL A O 1
ATOM 720 N N . THR A 1 90 ? 4.410 -1.289 -13.177 1.00 96.06 90 THR A N 1
ATOM 721 C CA . THR A 1 90 ? 5.019 -0.521 -14.271 1.00 96.06 90 THR A CA 1
ATOM 722 C C . THR A 1 90 ? 4.268 0.791 -14.511 1.00 96.06 90 THR A C 1
ATOM 724 O O . THR A 1 90 ? 3.252 1.061 -13.870 1.00 96.06 90 THR A O 1
ATOM 727 N N . GLY A 1 91 ? 4.741 1.607 -15.457 1.00 92.94 91 GLY A N 1
ATOM 728 C CA . GLY A 1 91 ? 4.129 2.896 -15.780 1.00 92.94 91 GLY A CA 1
ATOM 729 C C . GLY A 1 91 ? 4.482 4.024 -14.803 1.00 92.94 91 GLY A C 1
ATOM 730 O O . GLY A 1 91 ? 5.487 3.972 -14.092 1.00 92.94 91 GLY A O 1
ATOM 731 N N . ASP A 1 92 ? 3.660 5.075 -14.809 1.00 92.56 92 ASP A N 1
ATOM 732 C CA . ASP A 1 92 ? 3.925 6.312 -14.073 1.00 92.56 92 ASP A CA 1
ATOM 733 C C . ASP A 1 92 ? 3.612 6.167 -12.574 1.00 92.56 92 ASP A C 1
ATOM 735 O O . ASP A 1 92 ? 2.458 6.181 -12.147 1.00 92.56 92 ASP A O 1
ATOM 739 N N . THR A 1 93 ? 4.666 6.077 -11.765 1.00 95.94 93 THR A N 1
ATOM 740 C CA . THR A 1 93 ? 4.643 6.186 -10.298 1.00 95.94 93 THR A CA 1
ATOM 741 C C . THR A 1 93 ? 5.690 7.194 -9.855 1.00 95.94 93 THR A C 1
ATOM 743 O O . THR A 1 93 ? 6.749 7.314 -10.465 1.00 95.94 93 THR A O 1
ATOM 746 N N . SER A 1 94 ? 5.429 7.894 -8.756 1.00 97.44 94 SER A N 1
ATOM 747 C CA . SER A 1 94 ? 6.371 8.860 -8.198 1.00 97.44 94 SER A CA 1
ATOM 748 C C . SER A 1 94 ? 7.641 8.204 -7.659 1.00 97.44 94 SER A C 1
ATOM 750 O O . SER A 1 94 ? 8.702 8.828 -7.657 1.00 97.44 94 SER A O 1
ATOM 752 N N . TYR A 1 95 ? 7.535 6.970 -7.155 1.00 98.12 95 TYR A N 1
ATOM 753 C CA . TYR A 1 95 ? 8.675 6.197 -6.674 1.00 98.12 95 TYR A CA 1
ATOM 754 C C . TYR A 1 95 ? 8.301 4.722 -6.496 1.00 98.12 95 TYR A C 1
ATOM 756 O O . TYR A 1 95 ? 7.448 4.385 -5.670 1.00 98.12 95 TYR A O 1
ATOM 764 N N . LEU A 1 96 ? 8.988 3.834 -7.217 1.00 98.25 96 LEU A N 1
ATOM 765 C CA . LEU A 1 96 ? 8.881 2.392 -7.009 1.00 98.25 96 LEU A CA 1
ATOM 766 C C . LEU A 1 96 ? 9.869 1.954 -5.913 1.00 98.25 96 LEU A C 1
ATOM 768 O O . LEU A 1 96 ? 11.082 1.980 -6.114 1.00 98.25 96 LEU A O 1
ATOM 772 N N . ILE A 1 97 ? 9.363 1.576 -4.739 1.00 98.06 97 ILE A N 1
ATOM 773 C CA . ILE A 1 97 ? 10.163 1.227 -3.551 1.00 98.06 97 ILE A CA 1
ATOM 774 C C . ILE A 1 97 ? 10.726 -0.199 -3.678 1.00 98.06 97 ILE A C 1
ATOM 776 O O . ILE A 1 97 ? 11.928 -0.438 -3.484 1.00 98.06 97 ILE A O 1
ATOM 780 N N . LEU A 1 98 ? 9.834 -1.137 -4.002 1.00 97.62 98 LEU A N 1
ATOM 781 C CA . LEU A 1 98 ? 10.087 -2.554 -4.274 1.00 97.62 98 LEU A CA 1
ATOM 782 C C . LEU A 1 98 ? 9.403 -2.926 -5.595 1.00 97.62 98 LEU A C 1
ATOM 784 O O . LEU A 1 98 ? 8.547 -2.181 -6.054 1.00 97.62 98 LEU A O 1
ATOM 788 N N . ILE A 1 99 ? 9.748 -4.065 -6.199 1.00 95.62 99 ILE A N 1
ATOM 789 C CA . ILE A 1 99 ? 9.320 -4.423 -7.568 1.00 95.62 99 ILE A CA 1
ATOM 790 C C . ILE A 1 99 ? 7.786 -4.408 -7.779 1.00 95.62 99 ILE A C 1
ATOM 792 O O . ILE A 1 99 ? 7.323 -4.173 -8.895 1.00 95.62 99 ILE A O 1
ATOM 796 N N . GLY A 1 100 ? 7.007 -4.615 -6.708 1.00 95.31 100 GLY A N 1
ATOM 797 C CA . GLY A 1 100 ? 5.546 -4.493 -6.681 1.00 95.31 100 GLY A CA 1
ATOM 798 C C . GLY A 1 100 ? 4.994 -3.343 -5.824 1.00 95.31 100 GLY A C 1
ATOM 799 O O . GLY A 1 100 ? 3.793 -3.096 -5.859 1.00 95.31 100 GLY A O 1
ATOM 800 N N . LEU A 1 101 ? 5.843 -2.600 -5.100 1.00 97.56 101 LEU A N 1
ATOM 801 C CA . LEU A 1 101 ? 5.417 -1.589 -4.127 1.00 97.56 101 LEU A CA 1
ATOM 802 C C . LEU A 1 101 ? 5.772 -0.180 -4.582 1.00 97.56 101 LEU A C 1
ATOM 804 O O . LEU A 1 101 ? 6.914 0.269 -4.432 1.00 97.56 101 LEU A O 1
ATOM 808 N N . THR A 1 102 ? 4.780 0.556 -5.066 1.00 98.00 102 THR A N 1
ATOM 809 C CA . THR A 1 102 ? 4.918 1.998 -5.279 1.00 98.00 102 THR A CA 1
ATOM 810 C C . THR A 1 102 ? 4.701 2.776 -3.987 1.00 98.00 102 THR A C 1
ATOM 812 O O . THR A 1 102 ? 4.084 2.295 -3.032 1.00 98.00 102 THR A O 1
ATOM 815 N N . ILE A 1 103 ? 5.173 4.021 -3.953 1.00 98.19 103 ILE A N 1
ATOM 816 C CA . ILE A 1 103 ? 4.865 4.937 -2.854 1.00 98.19 103 ILE A CA 1
ATOM 817 C C . ILE A 1 103 ? 3.361 5.227 -2.747 1.00 98.19 103 ILE A C 1
ATOM 819 O O . ILE A 1 103 ? 2.841 5.321 -1.637 1.00 98.19 103 ILE A O 1
ATOM 823 N N . GLU A 1 104 ? 2.641 5.295 -3.871 1.00 97.06 104 GLU A N 1
ATOM 824 C CA . GLU A 1 104 ? 1.188 5.473 -3.890 1.00 97.06 104 GLU A CA 1
ATOM 825 C C . GLU A 1 104 ? 0.459 4.283 -3.256 1.00 97.06 104 GLU A C 1
ATOM 827 O O . GLU A 1 104 ? -0.451 4.490 -2.452 1.00 97.06 104 GLU A O 1
ATOM 832 N N . ILE A 1 105 ? 0.882 3.049 -3.558 1.00 96.25 105 ILE A N 1
ATOM 833 C CA . ILE A 1 105 ? 0.335 1.830 -2.945 1.00 96.25 105 ILE A CA 1
ATOM 834 C C . ILE A 1 105 ? 0.659 1.809 -1.445 1.00 96.25 105 ILE A C 1
ATOM 836 O O . ILE A 1 105 ? -0.236 1.617 -0.625 1.00 96.25 105 ILE A O 1
ATOM 840 N N . SER A 1 106 ? 1.896 2.124 -1.056 1.00 98.19 106 SER A N 1
ATOM 841 C CA . SER A 1 106 ? 2.287 2.207 0.359 1.00 98.19 106 SER A CA 1
ATOM 842 C C . SER A 1 106 ? 1.419 3.207 1.145 1.00 98.19 106 SER A C 1
ATOM 844 O O . SER A 1 106 ? 0.943 2.905 2.244 1.00 98.19 106 SER A O 1
ATOM 846 N N . PHE A 1 107 ? 1.138 4.385 0.574 1.00 98.50 107 PHE A N 1
ATOM 847 C CA . PHE A 1 107 ? 0.234 5.373 1.177 1.00 98.50 107 PHE A CA 1
ATOM 848 C C . PHE A 1 107 ? -1.224 4.911 1.197 1.00 98.50 107 PHE A C 1
ATOM 850 O O . PHE A 1 107 ? -1.915 5.134 2.196 1.00 98.50 107 PHE A O 1
ATOM 857 N N . LEU A 1 108 ? -1.687 4.236 0.142 1.00 97.00 108 LEU A N 1
ATOM 858 C CA . LEU A 1 108 ? -3.006 3.610 0.112 1.00 97.00 108 LEU A CA 1
ATOM 859 C C . LEU A 1 108 ? -3.164 2.635 1.285 1.00 97.00 108 LEU A C 1
ATOM 861 O O . LEU A 1 108 ? -4.160 2.735 1.996 1.00 97.00 108 LEU A O 1
ATOM 865 N N . PHE A 1 109 ? -2.190 1.761 1.555 1.00 97.06 109 PHE A N 1
ATOM 866 C CA . PHE A 1 109 ? -2.266 0.804 2.667 1.00 97.06 109 PHE A CA 1
ATOM 867 C C . PHE A 1 109 ? -2.235 1.462 4.053 1.00 97.06 109 PHE A C 1
ATOM 869 O O . PHE A 1 109 ? -2.971 1.026 4.943 1.00 97.06 109 PHE A O 1
ATOM 876 N N . LEU A 1 110 ? -1.470 2.546 4.234 1.00 98.44 110 LEU A N 1
ATOM 877 C CA . LEU A 1 110 ? -1.505 3.346 5.469 1.00 98.44 110 LEU A CA 1
ATOM 878 C C . LEU A 1 110 ? -2.910 3.903 5.742 1.00 98.44 110 LEU A C 1
ATOM 880 O O . LEU A 1 110 ? -3.424 3.802 6.856 1.00 98.44 110 LEU A O 1
ATOM 884 N N . VAL A 1 111 ? -3.564 4.464 4.723 1.00 98.44 111 VAL A N 1
ATOM 885 C CA . VAL A 1 111 ? -4.917 5.022 4.870 1.00 98.44 111 VAL A CA 1
ATOM 886 C C . VAL A 1 111 ? -5.964 3.912 4.995 1.00 98.44 111 VAL A C 1
ATOM 888 O O . VAL A 1 111 ? -6.823 3.969 5.877 1.00 98.44 111 VAL A O 1
ATOM 891 N N . ALA A 1 112 ? -5.894 2.888 4.145 1.00 96.81 112 ALA A N 1
ATOM 892 C CA . ALA A 1 112 ? -6.844 1.783 4.108 1.00 96.81 112 ALA A CA 1
ATOM 893 C C . ALA A 1 112 ? -6.877 1.018 5.434 1.00 96.81 112 ALA A C 1
ATOM 895 O O . ALA A 1 112 ? -7.962 0.709 5.920 1.00 96.81 112 ALA A O 1
ATOM 896 N N . GLY A 1 113 ? -5.724 0.794 6.076 1.00 96.81 113 GLY A N 1
ATOM 897 C CA . GLY A 1 113 ? -5.662 0.150 7.389 1.00 96.81 113 GLY A CA 1
ATOM 898 C C . GLY A 1 113 ? -6.488 0.890 8.447 1.00 96.81 113 GLY A C 1
ATOM 899 O O . GLY A 1 113 ? -7.279 0.276 9.168 1.00 96.81 113 GLY A O 1
ATOM 900 N N . VAL A 1 114 ? -6.380 2.223 8.492 1.00 98.38 114 VAL A N 1
ATOM 901 C CA . VAL A 1 114 ? -7.200 3.064 9.381 1.00 98.38 114 VAL A CA 1
ATOM 902 C C . VAL A 1 114 ? -8.679 2.992 8.990 1.00 98.38 114 VAL A C 1
ATOM 904 O O . VAL A 1 114 ? -9.535 2.809 9.858 1.00 98.38 114 VAL A O 1
ATOM 907 N N . VAL A 1 115 ? -8.999 3.088 7.696 1.00 97.56 115 VAL A N 1
ATOM 908 C CA . VAL A 1 115 ? -10.383 3.007 7.199 1.00 97.56 115 VAL A CA 1
ATOM 909 C C . VAL A 1 115 ? -11.031 1.675 7.581 1.00 97.56 115 VAL A C 1
ATOM 911 O O . VAL A 1 115 ? -12.106 1.682 8.178 1.00 97.56 115 VAL A O 1
ATOM 914 N N . PHE A 1 116 ? -10.385 0.543 7.299 1.00 95.88 116 PHE A N 1
ATOM 915 C CA . PHE A 1 116 ? -10.931 -0.798 7.524 1.00 95.88 116 PHE A CA 1
ATOM 916 C C . PHE A 1 116 ? -11.204 -1.071 9.000 1.00 95.88 116 PHE A C 1
ATOM 918 O O . PHE A 1 116 ? -12.278 -1.561 9.350 1.00 95.88 116 PHE A O 1
ATOM 925 N N . VAL A 1 117 ? -10.281 -0.691 9.886 1.00 95.19 117 VAL A N 1
ATOM 926 C CA . VAL A 1 117 ? -10.455 -0.871 11.335 1.00 95.19 117 VAL A CA 1
ATOM 927 C C . VAL A 1 117 ? -11.636 -0.052 11.854 1.00 95.19 117 VAL A C 1
ATOM 929 O O . VAL A 1 117 ? -12.394 -0.532 12.697 1.00 95.19 117 VAL A O 1
ATOM 932 N N . LYS A 1 118 ? -11.848 1.155 11.321 1.00 95.75 118 LYS A N 1
ATOM 933 C CA . LYS A 1 118 ? -12.969 2.025 11.710 1.00 95.75 118 LYS A CA 1
ATOM 934 C C . LYS A 1 118 ? -14.333 1.525 11.235 1.00 95.75 118 LYS A C 1
ATOM 936 O O . LYS A 1 118 ? -15.338 1.939 11.804 1.00 95.75 118 LYS A O 1
ATOM 941 N N . GLN A 1 119 ? -14.379 0.639 10.241 1.00 95.38 119 GLN A N 1
ATOM 942 C CA . GLN A 1 119 ? -15.620 -0.012 9.809 1.00 95.38 119 GLN A CA 1
ATOM 943 C C . GLN A 1 119 ? -16.005 -1.213 10.682 1.00 95.38 119 GLN A C 1
ATOM 945 O O . GLN A 1 119 ? -17.111 -1.735 10.552 1.00 95.38 119 GLN A O 1
ATOM 950 N N . LEU A 1 120 ? -15.114 -1.682 11.563 1.00 93.88 120 LEU A N 1
ATOM 951 C CA . LEU A 1 120 ? -15.409 -2.823 12.418 1.00 93.88 120 LEU A CA 1
ATOM 952 C C . LEU A 1 120 ? -16.461 -2.446 13.476 1.00 93.88 120 LEU A C 1
ATOM 954 O O . LEU A 1 120 ? -16.228 -1.533 14.273 1.00 93.88 120 LEU A O 1
ATOM 958 N N . PRO A 1 121 ? -17.581 -3.189 13.574 1.00 94.19 121 PRO A N 1
ATOM 959 C CA . PRO A 1 121 ? -18.558 -2.979 14.631 1.00 94.19 121 PRO A CA 1
ATOM 960 C C . PRO A 1 121 ? -17.912 -3.108 16.020 1.00 94.19 121 PRO A C 1
ATOM 962 O O . PRO A 1 121 ? -17.080 -4.009 16.213 1.00 94.19 121 PRO A O 1
ATOM 965 N N . PRO A 1 122 ? -18.311 -2.290 17.012 1.00 92.62 122 PRO A N 1
ATOM 966 C CA . PRO A 1 122 ? -17.882 -2.478 18.403 1.00 92.62 122 PRO A CA 1
ATOM 967 C C . PRO A 1 122 ? -18.236 -3.888 18.903 1.00 92.62 122 PRO A C 1
ATOM 969 O O . PRO A 1 122 ? -17.420 -4.568 19.524 1.00 92.62 122 PRO A O 1
ATOM 972 N N . ASP A 1 123 ? -19.433 -4.329 18.507 1.00 94.94 123 ASP A N 1
ATOM 973 C CA . ASP A 1 123 ? -19.974 -5.687 18.510 1.00 94.94 123 ASP A CA 1
ATOM 974 C C . ASP A 1 123 ? -19.058 -6.767 17.897 1.00 94.94 123 ASP A C 1
ATOM 976 O O . ASP A 1 123 ? -19.187 -7.032 16.702 1.00 94.94 123 ASP A O 1
ATOM 980 N N . ARG A 1 124 ? -18.139 -7.416 18.629 1.00 92.94 124 ARG A N 1
ATOM 981 C CA . ARG A 1 124 ? -17.319 -8.505 18.044 1.00 92.94 124 ARG A CA 1
ATOM 982 C C . ARG A 1 124 ? -18.130 -9.757 17.699 1.00 92.94 124 ARG A C 1
ATOM 984 O O . ARG A 1 124 ? -17.778 -10.441 16.741 1.00 92.94 124 ARG A O 1
ATOM 991 N N . SER A 1 125 ? -19.183 -10.049 18.455 1.00 95.12 125 SER A N 1
ATOM 992 C CA . SER A 1 125 ? -20.054 -11.215 18.280 1.00 95.12 125 SER A CA 1
ATOM 993 C C . SER A 1 125 ? -21.177 -10.997 17.263 1.00 95.12 125 SER A C 1
ATOM 995 O O . SER A 1 125 ? -21.794 -11.972 16.825 1.00 95.12 125 SER A O 1
ATOM 997 N N . LEU A 1 126 ? -21.394 -9.745 16.836 1.00 96.31 126 LEU A N 1
ATOM 998 C CA . LEU A 1 126 ? -22.391 -9.382 15.835 1.00 96.31 126 LEU A CA 1
ATOM 999 C C . LEU A 1 126 ? -22.276 -10.274 14.591 1.00 96.31 126 LEU A C 1
ATOM 1001 O O . LEU A 1 126 ? -21.191 -10.471 14.031 1.00 96.31 126 LEU A O 1
ATOM 1005 N N . ARG A 1 127 ? -23.414 -10.777 14.121 1.00 96.38 127 ARG A N 1
ATOM 1006 C CA . ARG A 1 127 ? -23.519 -11.492 12.849 1.00 96.38 127 ARG A CA 1
ATOM 1007 C C . ARG A 1 127 ? -24.302 -10.655 11.851 1.00 96.38 127 ARG A C 1
ATOM 1009 O O . ARG A 1 127 ? -25.333 -10.089 12.195 1.00 96.38 127 ARG A O 1
ATOM 1016 N N . ILE A 1 128 ? -23.818 -10.608 10.618 1.00 92.50 128 ILE A N 1
ATOM 1017 C CA . ILE A 1 128 ? -24.453 -9.913 9.499 1.00 92.50 128 ILE A CA 1
ATOM 1018 C C . ILE A 1 128 ? -24.866 -10.995 8.506 1.00 92.50 128 ILE A C 1
ATOM 1020 O O . ILE A 1 128 ? -24.023 -11.764 8.052 1.00 92.50 128 ILE A O 1
ATOM 1024 N N . LEU A 1 129 ? -26.171 -11.111 8.237 1.00 92.44 129 LEU A N 1
ATOM 1025 C CA . LEU A 1 129 ? -26.740 -12.180 7.399 1.00 92.44 129 LEU A CA 1
ATOM 1026 C C . LEU A 1 129 ? -26.300 -13.598 7.833 1.00 92.44 129 LEU A C 1
ATOM 1028 O O . LEU A 1 129 ? -26.059 -14.474 7.012 1.00 92.44 129 LEU A O 1
ATOM 1032 N N . GLY A 1 130 ? -26.155 -13.820 9.145 1.00 93.19 130 GLY A N 1
ATOM 1033 C CA . GLY A 1 130 ? -25.734 -15.107 9.716 1.00 93.19 130 GLY A CA 1
ATOM 1034 C C . GLY A 1 130 ? -24.219 -15.348 9.759 1.00 93.19 130 GLY A C 1
ATOM 1035 O O . GLY A 1 130 ? -23.782 -16.265 10.454 1.00 93.19 130 GLY A O 1
ATOM 1036 N N . VAL A 1 131 ? -23.409 -14.502 9.117 1.00 95.31 131 VAL A N 1
ATOM 1037 C CA . VAL A 1 131 ? -21.940 -14.610 9.087 1.00 95.31 131 VAL A CA 1
ATOM 1038 C C . VAL A 1 131 ? -21.314 -13.730 10.179 1.00 95.31 131 VAL A C 1
ATOM 1040 O O . VAL A 1 131 ? -21.764 -12.598 10.374 1.00 95.31 131 VAL A O 1
ATOM 1043 N N . PRO A 1 132 ? -20.274 -14.189 10.906 1.00 96.69 132 PRO A N 1
ATOM 1044 C CA . PRO A 1 132 ? -19.527 -13.339 11.833 1.00 96.69 132 PRO A CA 1
ATOM 1045 C C . PRO A 1 132 ? -19.004 -12.080 11.137 1.00 96.69 132 PRO A C 1
ATOM 1047 O O . PRO A 1 132 ? -18.308 -12.169 10.125 1.00 96.69 132 PRO A O 1
ATOM 1050 N N . ASN A 1 133 ? -19.304 -10.906 11.697 1.00 95.31 133 ASN A N 1
ATOM 1051 C CA . ASN A 1 133 ? -19.018 -9.626 11.044 1.00 95.31 133 ASN A CA 1
ATOM 1052 C C . ASN A 1 133 ? -17.534 -9.456 10.658 1.00 95.31 133 ASN A C 1
ATOM 1054 O O . ASN A 1 133 ? -17.242 -8.908 9.603 1.00 95.31 133 ASN A O 1
ATOM 1058 N N . ARG A 1 134 ? -16.592 -9.967 11.467 1.00 93.69 134 ARG A N 1
ATOM 1059 C CA . ARG A 1 134 ? -15.152 -9.849 11.188 1.00 93.69 134 ARG A CA 1
ATOM 1060 C C . ARG A 1 134 ? -14.755 -10.621 9.933 1.00 93.69 134 ARG A C 1
ATOM 1062 O O . ARG A 1 134 ? -14.018 -10.085 9.118 1.00 93.69 134 ARG A O 1
ATOM 1069 N N . LEU A 1 135 ? -15.279 -11.836 9.757 1.00 94.00 135 LEU A N 1
ATOM 1070 C CA . LEU A 1 135 ? -15.021 -12.641 8.559 1.00 94.00 135 LEU A CA 1
ATOM 1071 C C . LEU A 1 135 ? -15.648 -11.997 7.326 1.00 94.00 135 LEU A C 1
ATOM 1073 O O . LEU A 1 135 ? -14.990 -11.893 6.296 1.00 94.00 135 LEU A O 1
ATOM 1077 N N . LEU A 1 136 ? -16.890 -11.518 7.454 1.00 95.44 136 LEU A N 1
ATOM 1078 C CA . LEU A 1 136 ? -17.576 -10.839 6.360 1.00 95.44 136 LEU A CA 1
ATOM 1079 C C . LEU A 1 136 ? -16.812 -9.588 5.904 1.00 95.44 136 LEU A C 1
ATOM 1081 O O . LEU A 1 136 ? -16.614 -9.396 4.709 1.00 95.44 136 LEU A O 1
ATOM 1085 N N . LEU A 1 137 ? -16.369 -8.752 6.847 1.00 94.31 137 LEU A N 1
ATOM 1086 C CA . LEU A 1 137 ? -15.661 -7.508 6.542 1.00 94.31 137 LEU A CA 1
ATOM 1087 C C . LEU A 1 137 ? -14.254 -7.758 6.005 1.00 94.31 137 LEU A C 1
ATOM 1089 O O . LEU A 1 137 ? -13.875 -7.114 5.036 1.00 94.31 137 LEU A O 1
ATOM 1093 N N . VAL A 1 138 ? -13.503 -8.711 6.571 1.00 92.56 138 VAL A N 1
ATOM 1094 C CA . VAL A 1 138 ? -12.189 -9.095 6.027 1.00 92.56 138 VAL A CA 1
ATOM 1095 C C . VAL A 1 138 ? -12.339 -9.570 4.587 1.00 92.56 138 VAL A C 1
ATOM 1097 O O . VAL A 1 138 ? -11.643 -9.062 3.718 1.00 92.56 138 VAL A O 1
ATOM 1100 N N . PHE A 1 139 ? -13.293 -10.463 4.312 1.00 94.06 139 PHE A N 1
ATOM 1101 C CA . PHE A 1 139 ? -13.544 -10.927 2.949 1.00 94.06 139 PHE A CA 1
ATOM 1102 C C . PHE A 1 139 ? -13.959 -9.779 2.018 1.00 94.06 139 PHE A C 1
ATOM 1104 O O . PHE A 1 139 ? -13.410 -9.643 0.930 1.00 94.06 139 PHE A O 1
ATOM 1111 N N . GLY A 1 140 ? -14.872 -8.909 2.460 1.00 95.06 140 GLY A N 1
ATOM 1112 C CA . GLY A 1 140 ? -15.312 -7.749 1.684 1.00 95.06 140 GLY A CA 1
ATOM 1113 C C . GLY A 1 140 ? -14.174 -6.780 1.350 1.00 95.06 140 GLY A C 1
ATOM 1114 O O . GLY A 1 140 ? -14.051 -6.358 0.201 1.00 95.06 140 GLY A O 1
ATOM 1115 N N . PHE A 1 141 ? -13.311 -6.463 2.318 1.00 95.00 141 PHE A N 1
ATOM 1116 C CA . PHE A 1 141 ? -12.142 -5.610 2.092 1.00 95.00 141 PHE A CA 1
ATOM 1117 C C . PHE A 1 141 ? -11.093 -6.287 1.210 1.00 95.00 141 PHE A C 1
ATOM 1119 O O . PHE A 1 141 ? -10.545 -5.629 0.332 1.00 95.00 141 PHE A O 1
ATOM 1126 N N . SER A 1 142 ? -10.870 -7.596 1.356 1.00 91.38 142 SER A N 1
ATOM 1127 C CA . SER A 1 142 ? -10.003 -8.352 0.447 1.00 91.38 142 SER A CA 1
ATOM 1128 C C . SER A 1 142 ? -10.526 -8.328 -0.991 1.00 91.38 142 SER A C 1
ATOM 1130 O O . SER A 1 142 ? -9.753 -8.068 -1.909 1.00 91.38 142 SER A O 1
ATOM 1132 N N . CYS A 1 143 ? -11.831 -8.528 -1.206 1.00 93.62 143 CYS A N 1
ATOM 1133 C CA . CYS A 1 143 ? -12.433 -8.408 -2.536 1.00 93.62 143 CYS A CA 1
ATOM 1134 C C . CYS A 1 143 ? -12.287 -6.996 -3.111 1.00 93.62 143 CYS A C 1
ATOM 1136 O O . CYS A 1 143 ? -12.036 -6.856 -4.304 1.00 93.62 143 CYS A O 1
ATOM 1138 N N . LEU A 1 144 ? -12.419 -5.955 -2.281 1.00 93.31 144 LEU A N 1
ATOM 1139 C CA . LEU A 1 144 ? -12.195 -4.574 -2.706 1.00 93.31 144 LEU A CA 1
ATOM 1140 C C . LEU A 1 144 ? -10.742 -4.354 -3.152 1.00 93.31 144 LEU A C 1
ATOM 1142 O O . LEU A 1 144 ? -10.526 -3.808 -4.231 1.00 93.31 144 LEU A O 1
ATOM 1146 N N . SER A 1 145 ? -9.762 -4.807 -2.364 1.00 92.19 145 SER A N 1
ATOM 1147 C CA . SER A 1 145 ? -8.336 -4.706 -2.702 1.00 92.19 145 SER A CA 1
ATOM 1148 C C . SER A 1 145 ? -8.001 -5.442 -4.000 1.00 92.19 145 SER A C 1
ATOM 1150 O O . SER A 1 145 ? -7.434 -4.840 -4.908 1.00 92.19 145 SER A O 1
ATOM 1152 N N . VAL A 1 146 ? -8.450 -6.693 -4.151 1.00 90.25 146 VAL A N 1
ATOM 1153 C CA . VAL A 1 146 ? -8.275 -7.452 -5.401 1.00 90.25 146 VAL A CA 1
ATOM 1154 C C . VAL A 1 146 ? -8.999 -6.769 -6.563 1.00 90.25 146 VAL A C 1
ATOM 1156 O O . VAL A 1 146 ? -8.492 -6.753 -7.678 1.00 90.25 146 VAL A O 1
ATOM 1159 N N . GLY A 1 147 ? -10.161 -6.156 -6.329 1.00 92.12 147 GLY A N 1
ATOM 1160 C CA . GLY A 1 147 ? -10.859 -5.358 -7.336 1.00 92.12 147 GLY A CA 1
ATOM 1161 C C . GLY A 1 147 ? -10.012 -4.191 -7.850 1.00 92.12 147 GLY A C 1
ATOM 1162 O O . GLY A 1 147 ? -9.936 -3.983 -9.060 1.00 92.12 147 GLY A O 1
ATOM 1163 N N . VAL A 1 148 ? -9.325 -3.472 -6.955 1.00 92.50 148 VAL A N 1
ATOM 1164 C CA . VAL A 1 148 ? -8.369 -2.416 -7.331 1.00 92.50 148 VAL A CA 1
ATOM 1165 C C . VAL A 1 148 ? -7.207 -3.000 -8.137 1.00 92.50 148 VAL A C 1
ATOM 1167 O O . VAL A 1 148 ? -6.898 -2.472 -9.203 1.00 92.50 148 VAL A O 1
ATOM 1170 N N . GLU A 1 149 ? -6.615 -4.113 -7.702 1.00 92.12 149 GLU A N 1
ATOM 1171 C CA . GLU A 1 149 ? -5.543 -4.790 -8.450 1.00 92.12 149 GLU A CA 1
ATOM 1172 C C . GLU A 1 149 ? -5.996 -5.234 -9.844 1.00 92.12 149 GLU A C 1
ATOM 1174 O O . GLU A 1 149 ? -5.284 -5.027 -10.825 1.00 92.12 149 GLU A O 1
ATOM 1179 N N . VAL A 1 150 ? -7.209 -5.780 -9.971 1.00 92.25 150 VAL A N 1
ATOM 1180 C CA . VAL A 1 150 ? -7.785 -6.166 -11.263 1.00 92.25 150 VAL A CA 1
ATOM 1181 C C . VAL A 1 150 ? -7.919 -4.952 -12.175 1.00 92.25 150 VAL A C 1
ATOM 1183 O O . VAL A 1 150 ? -7.595 -5.072 -13.356 1.00 92.25 150 VAL A O 1
ATOM 1186 N N . LEU A 1 151 ? -8.361 -3.798 -11.664 1.00 93.12 151 LEU A N 1
ATOM 1187 C CA . LEU A 1 151 ? -8.438 -2.558 -12.444 1.00 93.12 151 LEU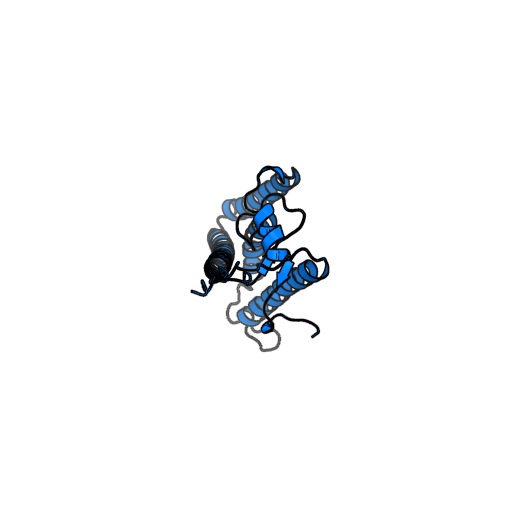 A CA 1
ATOM 1188 C C . LEU A 1 151 ? -7.050 -2.093 -12.898 1.00 93.12 151 LEU A C 1
ATOM 1190 O O . LEU A 1 151 ? -6.872 -1.806 -14.080 1.00 93.12 151 LEU A O 1
ATOM 1194 N N . LEU A 1 152 ? -6.065 -2.082 -11.996 1.00 94.00 152 LEU A N 1
ATOM 1195 C CA . LEU A 1 152 ? -4.677 -1.730 -12.317 1.00 94.00 152 LEU A CA 1
ATOM 1196 C C . LEU A 1 152 ? -4.072 -2.688 -13.358 1.00 94.00 152 LEU A C 1
ATOM 1198 O O . LEU A 1 152 ? -3.350 -2.272 -14.265 1.00 94.00 152 LEU A O 1
ATOM 1202 N N . ASN A 1 153 ? -4.424 -3.969 -13.277 1.00 93.44 153 ASN A N 1
ATOM 1203 C CA . ASN A 1 153 ? -4.017 -4.970 -14.249 1.00 93.44 153 ASN A CA 1
ATOM 1204 C C . ASN A 1 153 ? -4.695 -4.781 -15.609 1.00 93.44 153 ASN A C 1
ATOM 1206 O O . ASN A 1 153 ? -4.042 -4.919 -16.639 1.00 93.44 153 ASN A O 1
ATOM 1210 N N . LEU A 1 154 ? -5.979 -4.414 -15.634 1.00 91.94 154 LEU A N 1
ATOM 1211 C CA . LEU A 1 154 ? -6.703 -4.125 -16.876 1.00 91.94 154 LEU A CA 1
ATOM 1212 C C . LEU A 1 154 ? -6.137 -2.910 -17.618 1.00 91.94 154 LEU A C 1
ATOM 1214 O O . LEU A 1 154 ? -6.116 -2.919 -18.845 1.00 91.94 154 LEU A O 1
ATOM 1218 N N . ILE A 1 155 ? -5.669 -1.889 -16.895 1.00 93.25 155 ILE A N 1
ATOM 1219 C CA . ILE A 1 155 ? -5.041 -0.705 -17.505 1.00 93.25 155 ILE A CA 1
ATOM 1220 C C . ILE A 1 155 ? -3.542 -0.896 -17.791 1.00 93.25 155 ILE A C 1
ATOM 1222 O O . ILE A 1 155 ? -2.908 0.009 -18.325 1.00 93.25 155 ILE A O 1
ATOM 1226 N N . GLY A 1 156 ? -2.975 -2.062 -17.463 1.00 93.31 156 GLY A N 1
ATOM 1227 C CA . GLY A 1 156 ? -1.612 -2.439 -17.837 1.00 93.31 156 GLY A CA 1
ATOM 1228 C C . GLY A 1 156 ? -0.497 -1.861 -16.962 1.00 93.31 156 GLY A C 1
ATOM 1229 O O . GLY A 1 156 ? 0.643 -1.826 -17.417 1.00 93.31 156 GLY A O 1
ATOM 1230 N N . VAL A 1 157 ? -0.793 -1.428 -15.732 1.00 95.00 157 VAL A N 1
ATOM 1231 C CA . VAL A 1 157 ? 0.223 -0.917 -14.782 1.00 95.00 157 VAL A CA 1
ATOM 1232 C C . VAL A 1 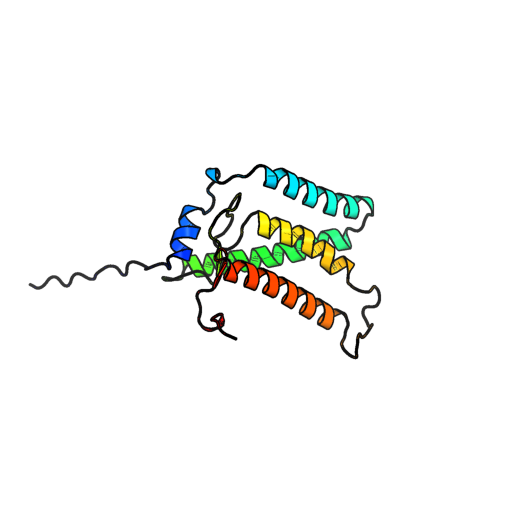157 ? 0.560 -1.909 -13.667 1.00 95.00 157 VAL A C 1
ATOM 1234 O O . VAL A 1 157 ? 1.540 -1.727 -12.956 1.00 95.00 157 VAL A O 1
ATOM 1237 N N . PHE A 1 158 ? -0.225 -2.977 -13.517 1.00 95.06 158 PHE A N 1
ATOM 1238 C CA . PHE A 1 158 ? -0.002 -4.035 -12.531 1.00 95.06 158 PHE A CA 1
ATOM 1239 C C . PHE A 1 158 ? -0.035 -5.400 -13.215 1.00 95.06 158 PHE A C 1
ATOM 1241 O O . PHE A 1 158 ? -1.000 -5.734 -13.896 1.00 95.06 158 PHE A O 1
ATOM 1248 N N . HIS A 1 159 ? 0.993 -6.223 -13.049 1.00 93.75 159 HIS A N 1
ATOM 1249 C CA . HIS A 1 159 ? 1.176 -7.424 -13.867 1.00 93.75 159 HIS A CA 1
ATOM 1250 C C . HIS A 1 159 ? 1.295 -8.666 -13.002 1.00 93.75 159 HIS A C 1
ATOM 1252 O O . HIS A 1 159 ? 2.261 -8.803 -12.258 1.00 93.75 159 HIS A O 1
ATOM 1258 N N . TRP A 1 160 ? 0.358 -9.600 -13.156 1.00 92.06 160 TRP A N 1
ATOM 1259 C CA . TRP A 1 160 ? 0.510 -10.966 -12.658 1.00 92.06 160 TRP A CA 1
ATOM 1260 C C . TRP A 1 160 ? 1.203 -11.833 -13.708 1.00 92.06 160 TRP A C 1
ATOM 1262 O O . TRP A 1 160 ? 0.838 -11.795 -14.883 1.00 92.06 160 TRP A O 1
ATOM 1272 N N . HIS A 1 161 ? 2.189 -12.628 -13.292 1.00 85.69 161 HIS A N 1
ATOM 1273 C CA . HIS A 1 161 ? 2.913 -13.507 -14.215 1.00 85.69 161 HIS A CA 1
ATOM 1274 C C . HIS A 1 161 ? 2.399 -14.954 -14.226 1.00 85.69 161 HIS A C 1
ATOM 1276 O O . HIS A 1 161 ? 2.343 -15.594 -15.277 1.00 85.69 161 HIS A O 1
ATOM 1282 N N . TYR A 1 162 ? 2.063 -15.499 -13.058 1.00 86.25 162 TYR A N 1
ATOM 1283 C CA . TYR A 1 162 ? 1.827 -16.934 -12.905 1.00 86.25 162 TYR A CA 1
ATOM 1284 C C . TYR A 1 162 ? 0.414 -17.364 -13.315 1.00 86.25 162 TYR A C 1
ATOM 1286 O O . TYR A 1 162 ? -0.559 -16.638 -13.140 1.00 86.25 162 TYR A O 1
ATOM 1294 N N . TRP A 1 163 ? 0.294 -18.600 -13.811 1.00 81.19 163 TRP A N 1
ATOM 1295 C CA . TRP A 1 163 ? -0.940 -19.139 -14.396 1.00 81.19 163 TRP A CA 1
ATOM 1296 C C . TRP A 1 163 ? -2.134 -19.193 -13.438 1.00 81.19 163 TRP A C 1
ATOM 1298 O O . TRP A 1 163 ? -3.270 -19.076 -13.882 1.00 81.19 163 TRP A O 1
ATOM 1308 N N . TRP A 1 164 ? -1.905 -19.339 -12.134 1.00 81.06 164 TRP A N 1
ATOM 1309 C CA . TRP A 1 164 ? -2.975 -19.335 -11.130 1.00 81.06 164 TRP A CA 1
ATOM 1310 C C . TRP A 1 164 ? -3.572 -17.938 -10.893 1.00 81.06 164 TRP A C 1
ATOM 1312 O O . TRP A 1 164 ? -4.565 -17.811 -10.185 1.00 81.06 164 TRP A O 1
ATOM 1322 N N . TRP A 1 165 ? -2.990 -16.906 -11.509 1.00 74.88 165 TRP A N 1
ATOM 1323 C CA . TRP A 1 165 ? -3.521 -15.547 -11.579 1.00 74.88 165 TRP A CA 1
ATOM 1324 C C . TRP A 1 165 ? -4.055 -15.184 -12.987 1.00 74.88 165 TRP A C 1
ATOM 1326 O O . TRP A 1 165 ? -4.500 -14.055 -13.194 1.00 74.88 165 TRP A O 1
ATOM 1336 N N . ASN A 1 166 ? -4.006 -16.096 -13.977 1.00 63.16 166 ASN A N 1
ATOM 1337 C CA . ASN A 1 166 ? -4.367 -15.792 -15.373 1.00 63.16 166 ASN A CA 1
ATOM 1338 C C . ASN A 1 166 ? -5.878 -15.591 -15.598 1.00 63.16 166 ASN A C 1
ATOM 1340 O O . ASN A 1 166 ? -6.721 -16.256 -15.002 1.00 63.16 166 ASN A O 1
ATOM 1344 N N . LYS A 1 167 ? -6.189 -14.702 -16.551 1.00 64.62 167 LYS A N 1
ATOM 1345 C CA . LYS A 1 167 ? -7.524 -14.404 -17.105 1.00 64.62 167 LYS A CA 1
ATOM 1346 C C . LYS A 1 167 ? -7.798 -15.234 -18.384 1.00 64.62 167 LYS A C 1
ATOM 1348 O O . LYS A 1 167 ? -6.834 -15.636 -19.037 1.00 64.62 167 LYS A O 1
ATOM 1353 N N . PRO A 1 168 ? -9.067 -15.434 -18.803 1.00 57.84 168 PRO A N 1
ATOM 1354 C CA . PRO A 1 168 ? -10.276 -14.835 -18.248 1.00 57.84 168 PRO A CA 1
ATOM 1355 C C . PRO A 1 168 ? -10.984 -15.779 -17.271 1.00 57.84 168 PRO A C 1
ATOM 1357 O O . PRO A 1 168 ? -11.131 -16.970 -17.537 1.00 57.84 168 PRO A O 1
ATOM 1360 N N . PHE A 1 169 ? -11.406 -15.222 -16.140 1.00 56.47 169 PHE A N 1
ATOM 1361 C CA . PHE A 1 169 ? -12.517 -15.756 -15.354 1.00 56.47 169 PHE A CA 1
ATOM 1362 C C . PHE A 1 169 ? -13.840 -15.498 -16.083 1.00 56.47 169 PHE A C 1
ATOM 1364 O O . PHE A 1 169 ? -13.928 -14.458 -16.781 1.00 56.47 169 PHE A O 1
#

Sequence (169 aa):
MVVLGASPLVATFTRATQEAERILRNGGMFQWSTVALLAFVFYVYAVEIERRRFDIVLAGLAFWLMDWFNELANSAIWHISDTAPLWAVTGDTSYLILIGLTIEISFLFLVAGVVFVKQLPPDRSLRILGVPNRLLLVFGFSCLSVGVEVLLNLIGVFHWHYWWWNKPF

Secondary structure (DSSP, 8-state):
--------------HHHHHHHHHBT-GGG--THHHHHHHHHHHHHHHHHHTT-HHHHHHHHHHHHHHHHHHHHHHHHHHH-SS--SEEE-SS-S-EEETTEEHHHHHHHHHHHHHHHHTS-S-SS-EETTEEHHHHHHHHHHHHHHHHHHHHHHTTSEEE-SGGGPSP-

Radius of gyration: 19.95 Å; chains: 1; bounding box: 65×47×52 Å